Protein AF-A0A1C6S8N3-F1 (afdb_monomer_lite)

Structure (mmCIF, N/CA/C/O backbone):
data_AF-A0A1C6S8N3-F1
#
_entry.id   AF-A0A1C6S8N3-F1
#
loop_
_atom_site.group_PDB
_atom_site.id
_atom_site.type_symbol
_atom_site.label_atom_id
_atom_site.label_alt_id
_atom_site.label_comp_id
_atom_site.label_asym_id
_atom_site.label_entity_id
_atom_site.label_seq_id
_atom_site.pdbx_PDB_ins_code
_atom_site.Cartn_x
_atom_site.Cartn_y
_atom_site.Cartn_z
_atom_site.occupancy
_atom_site.B_iso_or_equiv
_atom_site.auth_seq_id
_atom_site.auth_comp_id
_atom_site.auth_asym_id
_atom_site.auth_atom_id
_atom_site.pdbx_PDB_model_num
ATOM 1 N N . MET A 1 1 ? 1.039 7.715 -15.346 1.00 67.50 1 MET A N 1
ATOM 2 C CA . MET A 1 1 ? 0.838 6.255 -15.409 1.00 67.50 1 MET A CA 1
ATOM 3 C C . MET A 1 1 ? -0.175 5.962 -14.332 1.00 67.50 1 MET A C 1
ATOM 5 O O . MET A 1 1 ? 0.096 6.323 -13.196 1.00 67.50 1 MET A O 1
ATOM 9 N N . ASP A 1 2 ? -1.343 5.450 -14.693 1.00 82.06 2 ASP A N 1
ATOM 10 C CA . ASP A 1 2 ? -2.410 5.234 -13.717 1.00 82.06 2 ASP A CA 1
ATOM 11 C C . ASP A 1 2 ? -2.103 4.006 -12.847 1.00 82.06 2 ASP A C 1
ATOM 13 O O . ASP A 1 2 ? -1.508 3.036 -13.344 1.00 82.06 2 ASP A O 1
ATOM 17 N N . PRO A 1 3 ? -2.455 4.034 -11.551 1.00 85.12 3 PRO A N 1
ATOM 18 C CA . PRO A 1 3 ? -2.316 2.866 -10.699 1.00 85.12 3 PRO A CA 1
ATOM 19 C C . PRO A 1 3 ? -3.196 1.730 -11.234 1.00 85.12 3 PRO A C 1
ATOM 21 O O . PRO A 1 3 ? -4.333 1.924 -11.650 1.00 85.12 3 PRO A O 1
ATOM 24 N N . SER A 1 4 ? -2.650 0.518 -11.232 1.00 87.81 4 SER A N 1
ATOM 25 C CA . SER A 1 4 ? -3.371 -0.709 -11.581 1.00 87.81 4 SER A CA 1
ATOM 26 C C . SER A 1 4 ? -4.343 -1.148 -10.489 1.00 87.81 4 SER A C 1
ATOM 28 O O . SER A 1 4 ? -5.301 -1.855 -10.783 1.00 87.81 4 SER A O 1
ATOM 30 N N . ALA A 1 5 ? -4.070 -0.767 -9.243 1.00 88.88 5 ALA A N 1
ATOM 31 C CA . ALA A 1 5 ? -4.976 -0.933 -8.119 1.00 88.88 5 ALA A CA 1
ATOM 32 C C . ALA A 1 5 ? -4.711 0.168 -7.092 1.00 88.88 5 ALA A C 1
ATOM 34 O O . ALA A 1 5 ? -3.560 0.577 -6.892 1.00 88.88 5 ALA A O 1
ATOM 35 N N . VAL A 1 6 ? -5.778 0.626 -6.451 1.00 91.44 6 VAL A N 1
ATOM 36 C CA . VAL A 1 6 ? -5.726 1.568 -5.342 1.00 91.44 6 VAL A CA 1
ATOM 37 C C . VAL A 1 6 ? -6.507 0.958 -4.191 1.00 91.44 6 VAL A C 1
ATOM 39 O O . VAL A 1 6 ? -7.616 0.461 -4.375 1.00 91.44 6 VAL A O 1
ATOM 42 N N . TRP A 1 7 ? -5.906 0.990 -3.010 1.00 92.62 7 TRP A N 1
ATOM 43 C CA . TRP A 1 7 ? -6.571 0.651 -1.767 1.00 92.62 7 TRP A CA 1
ATOM 44 C C . TRP A 1 7 ? -6.540 1.833 -0.814 1.00 92.62 7 TRP A C 1
ATOM 46 O O . TRP A 1 7 ? -5.608 2.645 -0.835 1.00 92.62 7 TRP A O 1
ATOM 56 N N . ARG A 1 8 ? -7.527 1.888 0.071 1.00 92.12 8 ARG A N 1
ATOM 57 C CA . ARG A 1 8 ? -7.515 2.751 1.248 1.00 92.12 8 ARG A CA 1
ATOM 58 C C . ARG A 1 8 ? -7.676 1.922 2.500 1.00 92.12 8 ARG A C 1
ATOM 60 O O . ARG A 1 8 ? -8.360 0.908 2.481 1.00 92.12 8 ARG A O 1
ATOM 67 N N . ASP A 1 9 ? -7.057 2.353 3.589 1.00 90.12 9 ASP A N 1
ATOM 68 C CA . ASP A 1 9 ? -7.451 1.813 4.886 1.00 90.12 9 ASP A CA 1
ATOM 69 C C . ASP A 1 9 ? -8.853 2.325 5.258 1.00 90.12 9 ASP A C 1
ATOM 71 O O . ASP A 1 9 ? -9.252 3.416 4.845 1.00 90.12 9 ASP A O 1
ATOM 75 N N . LYS A 1 10 ? -9.575 1.575 6.093 1.00 88.19 10 LYS A N 1
ATOM 76 C CA . LYS A 1 10 ? -10.912 1.940 6.600 1.00 88.19 10 LYS A CA 1
ATOM 77 C C . LYS A 1 10 ? -11.023 3.328 7.246 1.00 88.19 10 LYS A C 1
ATOM 79 O O . LYS A 1 10 ? -12.117 3.862 7.382 1.00 88.19 10 LYS A O 1
ATOM 84 N N . ASN A 1 11 ? -9.909 3.909 7.705 1.00 87.81 11 ASN A N 1
ATOM 85 C CA . ASN A 1 11 ? -9.904 5.256 8.284 1.00 87.81 11 ASN A CA 1
ATOM 86 C C . ASN A 1 11 ? -9.614 6.343 7.237 1.00 87.81 11 ASN A C 1
ATOM 88 O O . ASN A 1 11 ? -9.486 7.512 7.598 1.00 87.81 11 ASN A O 1
ATOM 92 N N . HIS A 1 12 ? -9.462 5.964 5.964 1.00 86.56 12 HIS A N 1
ATOM 93 C CA . HIS A 1 12 ? -9.076 6.810 4.833 1.00 86.56 12 HIS A CA 1
ATOM 94 C C . HIS A 1 12 ? -7.829 7.672 5.089 1.00 86.56 12 HIS A C 1
ATOM 96 O O . HIS A 1 12 ? -7.685 8.761 4.529 1.00 86.56 12 HIS A O 1
ATOM 102 N N . LYS A 1 13 ? -6.923 7.190 5.941 1.00 89.12 13 LYS A N 1
ATOM 103 C CA . LYS A 1 13 ? -5.660 7.848 6.277 1.00 89.12 13 LYS A CA 1
ATOM 104 C C . LYS A 1 13 ? -4.588 7.516 5.247 1.00 89.12 13 LYS A C 1
ATOM 106 O O . LYS A 1 13 ? -3.833 8.388 4.827 1.00 89.12 13 LYS A O 1
ATOM 111 N N . TRP A 1 14 ? -4.513 6.253 4.853 1.00 91.31 14 TRP A N 1
ATOM 112 C CA . TRP A 1 14 ? -3.516 5.739 3.935 1.00 91.31 14 TRP A CA 1
ATOM 113 C C . TRP A 1 14 ? -4.153 5.374 2.610 1.00 91.31 14 TRP A C 1
ATOM 115 O O . TRP A 1 14 ? -5.118 4.616 2.551 1.00 91.31 14 TRP A O 1
ATOM 125 N N . ARG A 1 15 ? -3.545 5.872 1.539 1.00 92.19 15 ARG A N 1
ATOM 126 C CA . ARG A 1 15 ? -3.818 5.466 0.169 1.00 92.19 15 ARG A CA 1
ATOM 127 C C . ARG A 1 15 ? -2.642 4.647 -0.340 1.00 92.19 15 ARG A C 1
ATOM 129 O O . ARG A 1 15 ? -1.512 5.139 -0.391 1.00 92.19 15 ARG A O 1
ATOM 136 N N . ILE A 1 16 ? -2.913 3.395 -0.680 1.00 91.31 16 ILE A N 1
ATOM 137 C CA . ILE A 1 16 ? -1.937 2.431 -1.176 1.00 91.31 16 ILE A CA 1
ATOM 138 C C . ILE A 1 16 ? -2.168 2.265 -2.672 1.00 91.31 16 ILE A C 1
ATOM 140 O O . ILE A 1 16 ? -3.256 1.904 -3.099 1.00 91.31 16 ILE A O 1
ATOM 144 N N . GLU A 1 17 ? -1.148 2.515 -3.475 1.00 91.31 17 GLU A N 1
ATOM 145 C CA . GLU A 1 17 ? -1.230 2.484 -4.930 1.00 91.31 17 GLU A CA 1
ATOM 146 C C . GLU A 1 17 ? -0.259 1.442 -5.476 1.00 91.31 17 GLU A C 1
ATOM 148 O O . GLU A 1 17 ? 0.927 1.456 -5.138 1.00 91.31 17 GLU A O 1
ATOM 153 N N . ALA A 1 18 ? -0.748 0.553 -6.338 1.00 89.44 18 ALA A N 1
ATOM 154 C CA . ALA A 1 18 ? 0.076 -0.387 -7.084 1.00 89.44 18 ALA A CA 1
ATOM 155 C C . ALA A 1 18 ? 0.152 0.024 -8.554 1.00 89.44 18 ALA A C 1
ATOM 157 O O . ALA A 1 18 ? -0.857 0.062 -9.252 1.00 89.44 18 ALA A O 1
ATOM 158 N N . TYR A 1 19 ? 1.359 0.256 -9.052 1.00 88.06 19 TYR A N 1
ATOM 159 C CA . 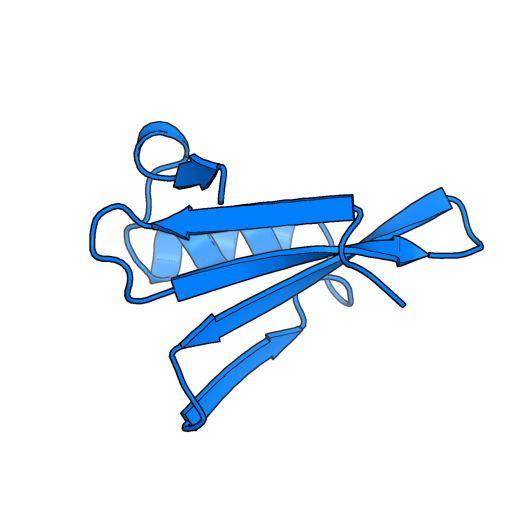TYR A 1 19 ? 1.642 0.566 -10.449 1.00 88.06 19 TYR A CA 1
ATOM 160 C C . TYR A 1 19 ? 2.268 -0.648 -11.128 1.00 88.06 19 TYR A C 1
ATOM 162 O O . TYR A 1 19 ? 3.168 -1.283 -10.575 1.00 88.06 19 TYR A O 1
ATOM 170 N N . ARG A 1 20 ? 1.821 -0.981 -12.340 1.00 84.50 20 ARG A N 1
ATOM 171 C CA . ARG A 1 20 ? 2.447 -2.044 -13.133 1.00 84.50 20 ARG A CA 1
ATOM 172 C C . ARG A 1 20 ? 3.770 -1.536 -13.709 1.00 84.50 20 ARG A C 1
ATOM 174 O O . ARG A 1 20 ? 3.777 -0.613 -14.520 1.00 84.50 20 ARG A O 1
ATOM 181 N N . ALA A 1 21 ? 4.877 -2.144 -13.299 1.00 79.00 21 ALA A N 1
ATOM 182 C CA . ALA A 1 21 ? 6.191 -1.852 -13.849 1.00 79.00 21 ALA A CA 1
ATOM 183 C C . ALA A 1 21 ? 6.433 -2.649 -15.153 1.00 79.00 21 ALA A C 1
ATOM 185 O O . ALA A 1 21 ? 5.827 -3.708 -15.355 1.00 79.00 21 ALA A O 1
ATOM 186 N N . PRO A 1 22 ? 7.317 -2.173 -16.053 1.00 78.94 22 PRO A N 1
ATOM 187 C CA . PRO A 1 22 ? 7.608 -2.844 -17.327 1.00 78.94 22 PRO A CA 1
ATOM 188 C C . PRO A 1 22 ? 8.194 -4.257 -17.182 1.00 78.94 22 PRO A C 1
ATOM 190 O O . PRO A 1 22 ? 8.095 -5.064 -18.101 1.00 78.94 22 PRO A O 1
ATOM 193 N N . ASP A 1 23 ? 8.797 -4.562 -16.035 1.00 77.81 23 ASP A N 1
ATOM 194 C CA . ASP A 1 23 ? 9.468 -5.825 -15.713 1.00 77.81 23 ASP A CA 1
ATOM 195 C C . ASP A 1 23 ? 8.541 -6.856 -15.039 1.00 77.81 23 ASP A C 1
ATOM 197 O O . ASP A 1 23 ? 9.015 -7.774 -14.369 1.00 77.81 23 ASP A O 1
ATOM 201 N N . LEU A 1 24 ? 7.220 -6.712 -15.214 1.00 58.94 24 LEU A N 1
ATOM 202 C CA . LEU A 1 24 ? 6.169 -7.550 -14.612 1.00 58.94 24 LEU A CA 1
ATOM 203 C C . LEU A 1 24 ? 6.066 -7.452 -13.078 1.00 58.94 24 LEU A C 1
ATOM 205 O O . LEU A 1 24 ? 5.318 -8.218 -12.468 1.00 58.94 24 LEU A O 1
ATOM 209 N N . ARG A 1 25 ? 6.769 -6.509 -12.438 1.00 76.88 25 ARG A N 1
ATOM 210 C CA . ARG A 1 25 ? 6.630 -6.240 -11.000 1.00 76.88 25 ARG A CA 1
ATOM 211 C C . ARG A 1 25 ? 5.544 -5.201 -10.728 1.00 76.88 25 ARG A C 1
ATOM 213 O O . ARG A 1 25 ? 5.110 -4.466 -11.614 1.00 76.88 25 ARG A O 1
ATOM 220 N N . PHE A 1 26 ? 5.123 -5.126 -9.468 1.00 79.25 26 PHE A N 1
ATOM 221 C CA . PHE A 1 26 ? 4.260 -4.056 -8.980 1.00 79.25 26 PHE A CA 1
ATOM 222 C C . PHE A 1 26 ? 5.077 -3.069 -8.157 1.00 79.25 26 PHE A C 1
ATOM 224 O O . PHE A 1 26 ? 5.736 -3.452 -7.187 1.00 79.25 26 PHE A O 1
ATOM 231 N N . ALA A 1 27 ? 5.010 -1.795 -8.534 1.00 85.81 27 ALA A N 1
ATOM 232 C CA . ALA A 1 27 ? 5.511 -0.714 -7.715 1.00 85.81 27 ALA A CA 1
ATOM 233 C C . ALA A 1 27 ? 4.413 -0.260 -6.745 1.00 85.81 27 ALA A C 1
ATOM 235 O O . ALA A 1 27 ? 3.421 0.319 -7.165 1.00 85.81 27 ALA A O 1
ATOM 236 N N . ILE A 1 28 ? 4.570 -0.574 -5.461 1.00 89.31 28 ILE A N 1
ATOM 237 C CA . ILE A 1 28 ? 3.644 -0.235 -4.385 1.00 89.31 28 ILE A CA 1
ATOM 238 C C . ILE A 1 28 ? 4.126 1.013 -3.642 1.00 89.31 28 ILE A C 1
ATOM 240 O O . ILE A 1 28 ? 5.278 1.071 -3.192 1.00 89.31 28 ILE A O 1
ATOM 244 N N . PHE A 1 29 ? 3.225 1.974 -3.479 1.00 89.06 29 PHE A N 1
ATOM 245 C CA . PHE A 1 29 ? 3.422 3.200 -2.712 1.00 89.06 29 PHE A CA 1
ATOM 246 C C . PHE A 1 29 ? 2.312 3.324 -1.679 1.00 89.06 29 PHE A C 1
ATOM 248 O O . PHE A 1 29 ? 1.152 3.116 -2.012 1.00 89.06 29 PHE A O 1
ATOM 255 N N . ALA A 1 30 ? 2.651 3.679 -0.444 1.00 89.81 30 ALA A N 1
ATOM 256 C CA . ALA A 1 30 ? 1.667 4.075 0.556 1.00 89.81 30 ALA A CA 1
ATOM 257 C C . ALA A 1 30 ? 1.840 5.557 0.882 1.00 89.81 30 ALA A C 1
ATOM 259 O O . ALA A 1 30 ? 2.953 5.999 1.170 1.00 89.81 30 ALA A O 1
ATOM 260 N N . THR A 1 31 ? 0.755 6.321 0.815 1.00 89.94 31 THR A N 1
ATOM 261 C CA . THR A 1 31 ? 0.748 7.775 1.012 1.00 89.94 31 THR A CA 1
ATOM 262 C C . THR A 1 31 ? -0.293 8.169 2.050 1.00 89.94 31 THR A C 1
ATOM 264 O O . THR A 1 31 ? -1.399 7.632 2.054 1.00 89.94 31 THR A O 1
ATOM 267 N N . ASN A 1 32 ? 0.061 9.092 2.939 1.00 88.25 32 ASN A N 1
ATOM 268 C CA . ASN A 1 32 ? -0.850 9.705 3.905 1.00 88.25 32 ASN A CA 1
ATOM 269 C C . ASN A 1 3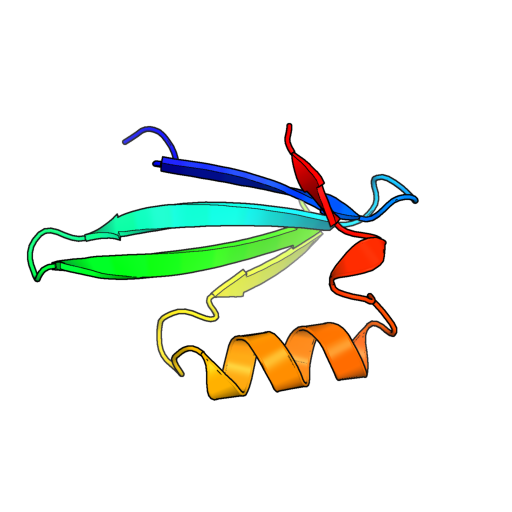2 ? -0.756 11.222 3.731 1.00 88.25 32 ASN A C 1
ATOM 271 O O . ASN A 1 32 ? 0.085 11.901 4.327 1.00 88.25 32 ASN A O 1
ATOM 275 N N . GLY A 1 33 ? -1.592 11.736 2.828 1.00 78.94 33 GLY A N 1
ATOM 276 C CA . GLY A 1 33 ? -1.562 13.137 2.426 1.00 78.94 33 GLY A CA 1
ATOM 277 C C . GLY A 1 33 ? -0.211 13.561 1.819 1.00 78.94 33 GLY A C 1
ATOM 278 O O . GLY A 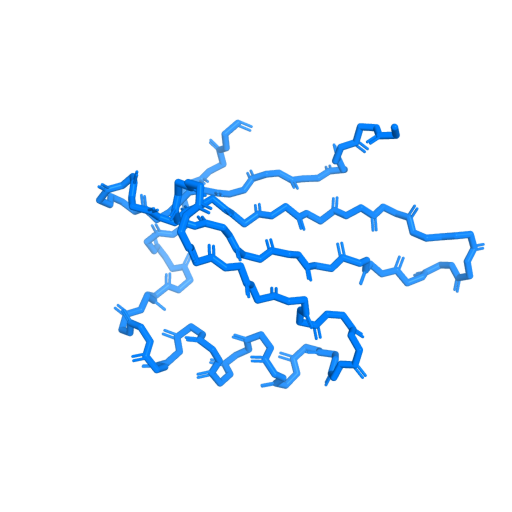1 33 ? 0.491 12.736 1.234 1.00 78.94 33 GLY A O 1
ATOM 279 N N . PRO A 1 34 ? 0.163 14.850 1.930 1.00 73.25 34 PRO A N 1
ATOM 280 C CA . PRO A 1 34 ? 1.409 15.377 1.368 1.00 73.25 34 PRO A CA 1
ATOM 281 C C . PRO A 1 34 ? 2.651 15.084 2.225 1.00 73.25 34 PRO A C 1
ATOM 283 O O . PRO A 1 34 ? 3.763 15.390 1.803 1.00 73.25 34 PRO A O 1
ATOM 286 N N . THR A 1 35 ? 2.472 14.555 3.437 1.00 66.75 35 THR A N 1
ATOM 287 C CA . THR A 1 35 ? 3.515 14.560 4.471 1.00 66.75 35 THR A CA 1
ATOM 288 C C . THR A 1 35 ? 4.274 13.242 4.547 1.00 66.75 35 THR A C 1
ATOM 290 O O . THR A 1 35 ? 5.490 13.257 4.716 1.00 66.75 35 THR A O 1
ATOM 293 N N . ASP A 1 36 ? 3.583 12.112 4.368 1.00 75.44 36 ASP A N 1
ATOM 294 C CA . ASP A 1 36 ? 4.178 10.787 4.534 1.00 75.44 36 ASP A CA 1
ATOM 295 C C . ASP A 1 36 ? 4.020 9.946 3.266 1.00 75.44 36 ASP A C 1
ATOM 297 O O . ASP A 1 36 ? 2.911 9.735 2.766 1.00 75.44 36 ASP A O 1
ATOM 301 N N . SER A 1 37 ? 5.140 9.419 2.764 1.00 81.25 37 SER A N 1
ATOM 302 C CA . SER A 1 37 ? 5.164 8.474 1.646 1.00 81.25 37 SER A CA 1
ATOM 303 C C . SER A 1 37 ? 6.160 7.341 1.893 1.00 81.25 37 SER A C 1
ATOM 305 O O . SER A 1 37 ? 7.276 7.560 2.363 1.00 81.25 37 SER A O 1
ATOM 307 N N . ALA A 1 38 ? 5.752 6.111 1.578 1.00 83.69 38 ALA A N 1
ATOM 308 C CA . ALA A 1 38 ? 6.569 4.911 1.709 1.00 83.69 38 ALA A CA 1
ATOM 309 C C . ALA A 1 38 ? 6.637 4.165 0.360 1.00 83.69 38 ALA A C 1
ATOM 311 O O . ALA A 1 38 ? 5.649 3.544 -0.046 1.00 83.69 38 ALA A O 1
ATOM 312 N N . PRO A 1 39 ? 7.781 4.200 -0.354 1.00 83.19 39 PRO A N 1
ATOM 313 C CA . PRO A 1 39 ? 7.991 3.416 -1.569 1.00 83.19 39 PRO A CA 1
ATOM 314 C C . PRO A 1 39 ? 8.359 1.970 -1.202 1.00 83.19 39 PRO A C 1
ATOM 316 O O . PRO A 1 39 ? 9.524 1.625 -1.002 1.00 83.19 39 PRO A O 1
ATOM 319 N N . LEU A 1 40 ? 7.351 1.106 -1.098 1.00 83.12 40 LEU A N 1
ATOM 320 C CA . LEU A 1 40 ? 7.503 -0.271 -0.610 1.00 83.12 40 LEU A CA 1
ATOM 321 C C . LEU A 1 40 ? 8.084 -1.216 -1.668 1.00 83.12 40 LEU A C 1
ATOM 323 O O . LEU A 1 40 ? 8.702 -2.228 -1.341 1.00 83.12 40 LEU A O 1
ATOM 327 N N . TRP A 1 41 ? 7.936 -0.871 -2.943 1.00 81.00 41 TRP A N 1
ATOM 328 C CA . TRP A 1 41 ? 8.382 -1.682 -4.077 1.00 81.00 41 TRP A CA 1
ATOM 329 C C . TRP A 1 41 ? 9.876 -1.976 -4.132 1.00 81.00 41 TRP A C 1
ATOM 331 O O . TRP A 1 41 ? 10.261 -3.039 -4.613 1.00 81.00 41 TRP A O 1
ATOM 341 N N . LEU A 1 42 ? 10.708 -1.079 -3.596 1.00 78.44 42 LEU A N 1
ATOM 342 C CA . LEU A 1 42 ? 12.154 -1.285 -3.491 1.00 78.44 42 LEU A CA 1
ATOM 343 C C . LEU A 1 42 ? 12.504 -2.492 -2.606 1.00 78.44 42 LEU A C 1
ATOM 345 O O . LEU A 1 42 ? 13.575 -3.075 -2.746 1.00 78.44 42 LEU A O 1
ATOM 349 N N . PHE A 1 43 ? 11.588 -2.874 -1.714 1.00 79.38 43 PHE A N 1
ATOM 350 C CA . PHE A 1 43 ? 11.784 -3.903 -0.697 1.00 79.38 43 PHE A CA 1
ATOM 351 C C . PHE A 1 43 ? 10.784 -5.073 -0.818 1.00 79.38 43 PHE A C 1
ATOM 353 O O . PHE A 1 43 ? 10.855 -6.038 -0.055 1.00 79.38 43 PHE A O 1
ATOM 360 N N . GLY A 1 44 ? 9.867 -5.014 -1.790 1.00 82.38 44 GLY A N 1
ATOM 361 C CA . GLY A 1 44 ? 8.940 -6.090 -2.144 1.00 82.38 44 GLY A CA 1
ATOM 362 C C . GLY A 1 44 ? 7.814 -6.360 -1.133 1.00 82.38 44 GLY A C 1
ATOM 363 O O . GLY A 1 44 ? 7.562 -5.598 -0.201 1.00 82.38 44 GLY A O 1
ATOM 364 N N . MET A 1 45 ? 7.120 -7.491 -1.322 1.00 82.25 45 MET A N 1
ATOM 365 C CA . MET A 1 45 ? 5.918 -7.864 -0.552 1.00 82.25 45 MET A CA 1
ATOM 366 C C . MET A 1 45 ? 6.163 -8.015 0.955 1.00 82.25 45 MET A C 1
ATOM 368 O O . MET A 1 45 ? 5.277 -7.722 1.752 1.00 82.25 45 MET A O 1
ATOM 372 N N . ALA A 1 46 ? 7.364 -8.432 1.367 1.00 86.19 46 ALA A N 1
ATOM 373 C CA . ALA A 1 46 ? 7.710 -8.533 2.785 1.00 86.19 4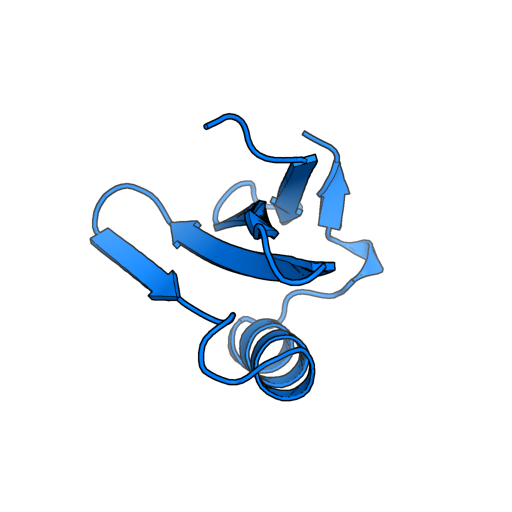6 ALA A CA 1
ATOM 374 C C . ALA A 1 46 ? 7.728 -7.155 3.468 1.00 86.19 46 ALA A C 1
ATOM 376 O O . ALA A 1 46 ? 7.291 -7.022 4.612 1.00 86.19 46 ALA A O 1
ATOM 377 N N . ALA A 1 47 ? 8.185 -6.119 2.760 1.00 86.25 47 ALA A N 1
ATOM 378 C CA . ALA A 1 47 ? 8.139 -4.757 3.268 1.00 86.25 47 ALA A CA 1
ATOM 379 C C . ALA A 1 47 ? 6.719 -4.205 3.303 1.00 86.25 47 ALA A C 1
ATOM 381 O O . ALA A 1 47 ? 6.388 -3.521 4.264 1.00 86.25 47 ALA A O 1
ATOM 382 N N . LEU A 1 48 ? 5.867 -4.557 2.333 1.00 86.06 48 LEU A N 1
ATOM 383 C CA 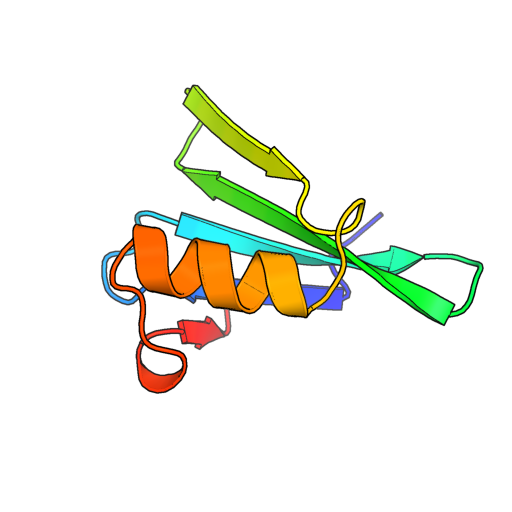. LEU A 1 48 ? 4.439 -4.245 2.415 1.00 86.06 48 LEU A CA 1
ATOM 384 C C . LEU A 1 48 ? 3.807 -4.859 3.666 1.00 86.06 48 LEU A C 1
ATOM 386 O O . LEU A 1 48 ? 3.202 -4.137 4.451 1.00 86.06 48 LEU A O 1
ATOM 390 N N . ALA A 1 49 ? 3.998 -6.159 3.895 1.00 87.25 49 ALA A N 1
ATOM 391 C CA . ALA A 1 49 ? 3.453 -6.830 5.073 1.00 87.25 49 ALA A CA 1
ATOM 392 C 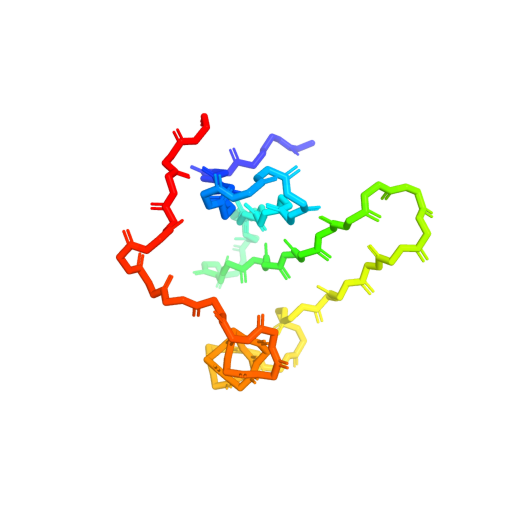C . ALA A 1 49 ? 3.949 -6.183 6.376 1.00 87.25 49 ALA A C 1
ATOM 394 O O . ALA A 1 49 ? 3.160 -5.875 7.268 1.00 87.25 49 ALA A O 1
ATOM 395 N N . ARG A 1 50 ? 5.255 -5.903 6.470 1.00 89.25 50 ARG A N 1
ATOM 396 C CA . ARG A 1 50 ? 5.839 -5.229 7.636 1.00 89.25 50 ARG A CA 1
ATOM 397 C C . ARG A 1 50 ? 5.316 -3.803 7.811 1.00 89.25 50 ARG A C 1
ATOM 399 O O . ARG A 1 50 ? 5.110 -3.362 8.942 1.00 89.25 50 ARG A O 1
ATOM 406 N N . TRP A 1 51 ? 5.110 -3.081 6.716 1.00 91.06 51 TRP A N 1
ATOM 407 C CA . TRP A 1 51 ? 4.584 -1.722 6.739 1.00 91.06 51 TRP A CA 1
ATOM 408 C C . TRP A 1 51 ? 3.131 -1.697 7.227 1.00 91.06 51 TRP A C 1
ATOM 410 O O . TRP A 1 51 ? 2.821 -0.906 8.118 1.00 91.06 51 TRP A O 1
ATOM 420 N N . LEU A 1 52 ? 2.290 -2.619 6.744 1.00 89.88 52 LEU A N 1
ATOM 421 C CA . LEU A 1 52 ? 0.914 -2.809 7.217 1.00 89.88 52 LEU A CA 1
ATOM 422 C C . LEU A 1 52 ? 0.878 -3.115 8.720 1.00 89.88 52 LEU A C 1
ATOM 424 O O . LEU A 1 52 ? 0.163 -2.448 9.466 1.00 89.88 52 LEU A O 1
ATOM 428 N N . MET A 1 53 ? 1.729 -4.038 9.190 1.00 90.62 53 MET A N 1
ATOM 429 C CA . MET A 1 53 ? 1.857 -4.345 10.623 1.00 90.62 53 MET A CA 1
ATOM 430 C C . MET A 1 53 ? 2.282 -3.124 11.451 1.00 90.62 53 MET A C 1
ATOM 432 O O . MET A 1 53 ? 1.726 -2.888 12.518 1.00 90.62 53 MET A O 1
ATOM 436 N N . THR A 1 54 ? 3.240 -2.329 10.959 1.00 90.31 54 THR A N 1
ATOM 437 C CA . THR A 1 54 ? 3.738 -1.125 11.656 1.00 90.31 54 THR A CA 1
ATOM 438 C C . THR A 1 54 ? 2.641 -0.074 11.838 1.00 90.31 54 THR A C 1
ATOM 440 O O . THR A 1 54 ? 2.635 0.642 12.836 1.00 90.31 54 THR A O 1
ATOM 443 N N . HIS A 1 55 ? 1.702 0.000 10.895 1.00 88.62 55 HIS A N 1
ATOM 444 C CA . HIS A 1 55 ? 0.584 0.943 10.925 1.00 88.62 55 HIS A CA 1
ATOM 445 C C . HIS A 1 55 ? -0.707 0.334 11.486 1.00 88.62 55 HIS A C 1
ATOM 447 O O . HIS A 1 55 ? -1.735 1.005 11.473 1.00 88.62 55 HIS A O 1
ATOM 453 N N . ALA A 1 56 ? -0.654 -0.907 11.989 1.00 90.38 56 ALA A N 1
ATOM 454 C CA . ALA A 1 56 ? -1.807 -1.664 12.474 1.00 90.38 56 ALA A CA 1
ATOM 455 C C . ALA A 1 56 ? -2.969 -1.730 11.458 1.00 90.38 56 ALA A C 1
ATOM 457 O O . ALA A 1 56 ? -4.138 -1.683 11.837 1.00 90.38 56 ALA A O 1
ATOM 458 N N . ILE A 1 57 ? -2.641 -1.838 10.166 1.00 89.50 57 ILE A N 1
ATOM 459 C CA . ILE A 1 57 ? -3.611 -1.967 9.074 1.00 89.50 57 ILE A CA 1
ATOM 460 C C . ILE A 1 57 ? -3.773 -3.456 8.762 1.00 89.50 57 ILE A C 1
ATOM 462 O O . ILE A 1 57 ? -2.808 -4.110 8.354 1.00 89.50 57 ILE A O 1
ATOM 466 N N . SER A 1 58 ? -4.979 -3.997 8.953 1.00 87.56 58 SER A N 1
ATOM 467 C CA . SER A 1 58 ? -5.300 -5.349 8.484 1.00 87.56 58 SER A CA 1
ATOM 468 C C . SER A 1 58 ? -5.519 -5.355 6.970 1.00 87.56 58 SER A C 1
ATOM 470 O O . SER A 1 58 ? -5.970 -4.364 6.402 1.00 87.56 58 SER A O 1
ATOM 472 N N . LEU A 1 59 ? -5.262 -6.489 6.313 1.00 85.81 59 LEU A N 1
ATOM 473 C CA . LEU A 1 59 ? -5.643 -6.674 4.907 1.00 85.81 59 LEU A CA 1
ATOM 474 C C . LEU A 1 59 ? -7.162 -6.587 4.718 1.00 85.81 59 LEU A C 1
ATOM 476 O O . LEU A 1 59 ? -7.611 -6.061 3.708 1.00 85.81 59 LEU A O 1
ATOM 480 N N . ASP A 1 60 ? -7.936 -7.045 5.702 1.00 88.25 60 ASP A N 1
ATOM 481 C CA . ASP A 1 60 ? -9.404 -6.972 5.677 1.00 88.25 60 ASP A CA 1
ATOM 482 C C . ASP A 1 60 ? -9.928 -5.536 5.848 1.00 88.25 60 ASP A C 1
ATOM 484 O O . ASP A 1 60 ? -11.079 -5.256 5.531 1.00 88.25 60 ASP A O 1
ATOM 488 N N . ASP A 1 61 ? -9.080 -4.627 6.344 1.00 87.88 61 ASP A N 1
ATOM 489 C CA . ASP A 1 61 ? -9.391 -3.202 6.480 1.00 87.88 61 ASP A CA 1
ATOM 490 C C . ASP A 1 61 ? -9.030 -2.405 5.210 1.00 87.88 61 ASP A C 1
ATOM 492 O O . ASP A 1 61 ? -9.172 -1.180 5.207 1.00 87.88 61 ASP A O 1
ATOM 496 N N . LEU A 1 62 ? -8.509 -3.066 4.164 1.00 88.69 62 LEU A N 1
ATOM 497 C CA . LEU A 1 62 ? -8.195 -2.436 2.884 1.00 88.69 62 LEU A CA 1
ATOM 498 C C . LEU A 1 62 ? -9.412 -2.460 1.962 1.00 88.69 62 LEU A C 1
ATOM 500 O O . LEU A 1 62 ? -9.816 -3.497 1.438 1.00 88.69 62 LEU A O 1
ATOM 504 N N . GLU A 1 63 ? -9.952 -1.279 1.713 1.00 91.00 63 GLU A N 1
ATOM 505 C CA . GLU A 1 63 ? -11.043 -1.046 0.780 1.00 91.00 63 GLU A CA 1
ATOM 506 C C . GLU A 1 63 ? -10.469 -0.730 -0.601 1.00 91.00 63 GLU A C 1
ATOM 508 O O . GLU A 1 63 ? -9.439 -0.067 -0.715 1.00 91.00 63 GLU A O 1
ATOM 513 N N . THR A 1 64 ? -11.114 -1.216 -1.662 1.00 86.50 64 THR A N 1
ATOM 514 C CA . THR A 1 64 ? -10.733 -0.842 -3.034 1.00 86.50 64 THR A CA 1
ATOM 515 C C . THR A 1 64 ? -11.297 0.546 -3.331 1.00 86.50 64 THR A C 1
ATOM 517 O O . THR A 1 64 ? -12.482 0.769 -3.085 1.00 86.50 64 THR A O 1
ATOM 520 N N . ASP A 1 65 ? -10.454 1.452 -3.828 1.00 79.25 65 ASP A N 1
ATOM 521 C CA . ASP A 1 65 ? -10.831 2.817 -4.246 1.00 79.25 65 ASP A CA 1
ATOM 522 C C . ASP A 1 65 ? -11.101 2.874 -5.758 1.00 79.25 65 ASP A C 1
ATOM 524 O O . ASP A 1 65 ? -10.366 2.191 -6.515 1.00 79.25 65 ASP A O 1
#

Sequence (65 aa):
MDPSAVWRDKNHKWRIEAYRAPDLRFAIFATNGPTDSAPLWLFGMAALARWLMTHAISLDDLETD

Secondary structure (DSSP, 8-state):
---SEEEEETTS--EEEEEE-TTS-EEEEEEETTTEEEEGGGTHHHHHHHHHHHTT--GGGEEE-

Radius of gyration: 11.23 Å; chains: 1; bounding box: 23×24×30 Å

pLDDT: mean 85.07, std 6.56, range [58.94, 92.62]

Foldseek 3Di:
DAFPWWKAFLVNQKIWGWHQDPVRATFIWIDGPPPDIDRQRVPPPVSVVVVCVVVVGDPVRIDTD

Organism: NCBI:txid47850